Protein AF-A0AA40AFF7-F1 (afdb_monomer_lite)

Secondary structure (DSSP, 8-state):
-EEE--HHHHHHHHHHHHHHTTSEEEEEEETTTTEEEEEE--HHHHHHHHHHHHHHHHHHHHTT-GGGEEE-TT-EE-STT-EEE-SEEEEESSPGGG--S-SEEE----GGGHHHHHHHHHHHHHHTTT---EEEEEE--SSSS-PEEEE--

Structure (mmCIF, N/CA/C/O backbone):
data_AF-A0AA40AFF7-F1
#
_entry.id   AF-A0AA40AFF7-F1
#
loop_
_atom_site.group_PDB
_atom_site.id
_atom_site.type_symbol
_atom_site.label_atom_id
_atom_site.label_alt_id
_atom_site.label_comp_id
_atom_site.label_asym_id
_atom_site.label_entity_id
_atom_site.label_seq_id
_atom_site.pdbx_PDB_ins_code
_atom_site.Cartn_x
_atom_site.Cartn_y
_atom_site.Cartn_z
_atom_site.occupancy
_atom_site.B_iso_or_equiv
_atom_site.auth_seq_id
_atom_site.auth_comp_id
_atom_site.auth_asym_id
_atom_site.auth_atom_id
_atom_site.pdbx_PDB_model_num
ATOM 1 N N . ILE A 1 1 ? 12.797 1.962 -8.851 1.00 55.94 1 ILE A N 1
ATOM 2 C CA . ILE A 1 1 ? 13.369 2.117 -10.219 1.00 55.94 1 ILE A CA 1
ATOM 3 C C . ILE A 1 1 ? 12.204 2.339 -11.176 1.00 55.94 1 ILE A C 1
ATOM 5 O O . ILE A 1 1 ? 11.217 1.633 -10.999 1.00 55.94 1 ILE A O 1
ATOM 9 N N . TYR A 1 2 ? 12.287 3.303 -12.104 1.00 51.19 2 TYR A N 1
ATOM 10 C CA . TYR A 1 2 ? 11.298 3.467 -13.181 1.00 51.19 2 TYR A CA 1
ATOM 11 C C . TYR A 1 2 ? 11.795 2.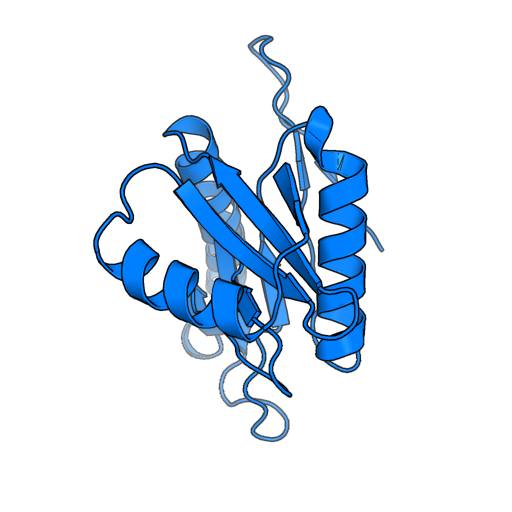745 -14.418 1.00 51.19 2 TYR A C 1
ATOM 13 O O . TYR A 1 2 ? 12.916 2.979 -14.865 1.00 51.19 2 TYR A O 1
ATOM 21 N N . ILE A 1 3 ? 10.958 1.872 -14.951 1.00 66.25 3 ILE A N 1
ATOM 22 C CA . ILE A 1 3 ? 11.226 1.162 -16.194 1.00 66.25 3 ILE A CA 1
ATOM 23 C C . ILE A 1 3 ? 10.061 1.485 -17.114 1.00 66.25 3 ILE A C 1
ATOM 25 O O . ILE A 1 3 ? 8.911 1.368 -16.690 1.00 66.25 3 ILE A O 1
ATOM 29 N N . TYR A 1 4 ? 10.344 1.915 -18.341 1.00 72.88 4 TYR A N 1
ATOM 30 C CA . TYR A 1 4 ? 9.303 2.027 -19.353 1.00 72.88 4 TYR A CA 1
ATOM 31 C C . TYR A 1 4 ? 8.906 0.616 -19.786 1.00 72.88 4 TYR A C 1
ATOM 33 O O . TYR A 1 4 ? 9.757 -0.164 -20.212 1.00 72.88 4 TYR A O 1
ATOM 41 N N . VAL A 1 5 ? 7.635 0.268 -19.619 1.00 74.44 5 VAL A N 1
ATOM 42 C CA . VAL A 1 5 ? 7.112 -1.082 -19.826 1.00 74.44 5 VAL A CA 1
ATOM 43 C C . VAL A 1 5 ? 5.764 -0.981 -20.538 1.00 74.44 5 VAL A C 1
ATOM 45 O O . VAL A 1 5 ? 4.826 -0.342 -20.048 1.00 74.44 5 VAL A O 1
ATOM 48 N N . SER A 1 6 ? 5.655 -1.613 -21.710 1.00 82.69 6 SER A N 1
ATOM 49 C CA . SER A 1 6 ? 4.385 -1.704 -22.437 1.00 82.69 6 SER A CA 1
ATOM 50 C C . SER A 1 6 ? 3.348 -2.507 -21.630 1.00 82.69 6 SER A C 1
ATOM 52 O O . SER A 1 6 ? 3.735 -3.324 -20.795 1.00 82.69 6 SER A O 1
ATOM 54 N N . PRO A 1 7 ? 2.034 -2.338 -21.861 1.00 81.75 7 PRO A N 1
ATOM 55 C CA . PRO A 1 7 ? 1.028 -3.136 -21.157 1.00 81.75 7 PRO A CA 1
ATOM 56 C C . PRO A 1 7 ? 1.205 -4.646 -21.365 1.00 81.75 7 PRO A C 1
ATOM 58 O O . PRO A 1 7 ? 1.003 -5.425 -20.435 1.00 81.75 7 PRO A O 1
ATOM 61 N N . GLN A 1 8 ? 1.623 -5.069 -22.565 1.00 82.38 8 GLN A N 1
ATOM 62 C CA . GLN A 1 8 ? 1.903 -6.478 -22.849 1.00 82.38 8 GLN A CA 1
ATOM 63 C C . GLN A 1 8 ? 3.115 -6.991 -22.060 1.00 82.38 8 GLN A C 1
ATOM 65 O O . GLN A 1 8 ? 3.028 -8.044 -21.428 1.00 82.38 8 GLN A O 1
ATOM 70 N N . ASP A 1 9 ? 4.218 -6.236 -22.049 1.00 80.19 9 ASP A N 1
ATOM 71 C CA . ASP A 1 9 ? 5.423 -6.607 -21.297 1.00 80.19 9 ASP A CA 1
ATOM 72 C C . ASP A 1 9 ? 5.163 -6.614 -19.795 1.00 80.19 9 ASP A C 1
ATOM 74 O O . ASP A 1 9 ? 5.646 -7.493 -19.087 1.00 80.19 9 ASP A O 1
ATOM 78 N N . PHE A 1 10 ? 4.362 -5.665 -19.311 1.00 80.56 10 PHE A N 1
ATOM 79 C CA . PHE A 1 10 ? 3.975 -5.599 -17.915 1.00 80.56 10 PHE A CA 1
ATOM 80 C C . PHE A 1 10 ? 3.187 -6.843 -17.508 1.00 80.56 10 PHE A C 1
ATOM 82 O O . PHE A 1 10 ? 3.528 -7.457 -16.505 1.00 80.56 10 PHE A O 1
ATOM 89 N N . ASN A 1 11 ? 2.197 -7.265 -18.299 1.00 82.06 11 ASN A N 1
ATOM 90 C CA . ASN A 1 11 ? 1.431 -8.478 -18.005 1.00 82.06 11 ASN A CA 1
ATOM 91 C C . ASN A 1 11 ? 2.324 -9.725 -17.948 1.00 82.06 11 ASN A C 1
ATOM 93 O O . ASN A 1 11 ? 2.151 -10.558 -17.060 1.00 82.06 11 ASN A O 1
ATOM 97 N N . ARG A 1 12 ? 3.304 -9.833 -18.856 1.00 81.00 12 ARG A N 1
ATOM 98 C CA . ARG A 1 12 ? 4.278 -10.932 -18.850 1.00 81.00 12 ARG A CA 1
ATOM 99 C C . ARG A 1 12 ? 5.156 -10.895 -17.599 1.00 81.00 12 ARG A C 1
ATOM 101 O O . ARG A 1 12 ? 5.279 -11.901 -16.906 1.00 81.00 12 ARG A O 1
ATOM 108 N N . LEU A 1 13 ? 5.719 -9.730 -17.280 1.00 76.12 13 LEU A N 1
ATOM 109 C CA . LEU A 1 13 ? 6.543 -9.541 -16.089 1.00 76.12 13 LEU A CA 1
ATOM 110 C C . LEU A 1 13 ? 5.748 -9.813 -14.809 1.00 76.12 13 LEU A C 1
ATOM 112 O O . LEU A 1 13 ? 6.274 -10.443 -13.901 1.00 76.12 13 LEU A O 1
ATOM 116 N N . ASP A 1 14 ? 4.503 -9.345 -14.710 1.00 75.94 14 ASP A N 1
ATOM 117 C CA . ASP A 1 14 ? 3.642 -9.517 -13.534 1.00 75.94 14 ASP A CA 1
ATOM 118 C C . ASP A 1 14 ? 3.363 -11.009 -13.287 1.00 75.94 14 ASP A C 1
ATOM 120 O O . ASP A 1 14 ? 3.555 -11.475 -12.164 1.00 75.94 14 ASP A O 1
ATOM 124 N N . GLN A 1 15 ? 3.060 -11.778 -14.343 1.00 76.94 15 GLN A N 1
ATOM 125 C CA . GLN A 1 15 ? 2.921 -13.241 -14.282 1.00 76.94 15 GLN A CA 1
ATOM 126 C C . GLN A 1 15 ? 4.219 -13.940 -13.847 1.00 76.94 15 GLN A C 1
ATOM 128 O O . GLN A 1 15 ? 4.194 -14.812 -12.981 1.00 76.94 15 GLN A O 1
ATOM 133 N N . GLU A 1 16 ? 5.365 -13.543 -14.408 1.00 71.81 16 GLU A N 1
ATOM 134 C CA . GLU A 1 16 ? 6.676 -14.090 -14.035 1.00 71.81 16 GLU A CA 1
ATOM 135 C C . GLU A 1 16 ? 7.055 -13.718 -12.588 1.00 71.81 16 GLU A C 1
ATOM 137 O O . GLU A 1 16 ? 7.610 -14.531 -11.851 1.00 71.81 16 GLU A O 1
ATOM 142 N N . SER A 1 17 ? 6.721 -12.509 -12.132 1.00 65.81 17 SER A N 1
ATOM 143 C CA . SER A 1 17 ? 7.074 -12.003 -10.801 1.00 65.81 17 SER A CA 1
ATOM 144 C C . SER A 1 17 ? 6.400 -12.771 -9.667 1.00 65.81 17 SER A C 1
ATOM 146 O O . SER A 1 17 ? 7.007 -12.937 -8.604 1.00 65.81 17 SER A O 1
ATOM 148 N N . GLU A 1 18 ? 5.194 -13.307 -9.898 1.00 62.03 18 GLU A N 1
ATOM 149 C CA . GLU A 1 18 ? 4.501 -14.160 -8.930 1.00 62.03 18 GLU A CA 1
ATOM 150 C C . GLU A 1 18 ? 5.335 -15.389 -8.547 1.00 62.03 18 GLU A C 1
ATOM 152 O O . GLU A 1 18 ? 5.254 -15.853 -7.406 1.00 62.03 18 GLU A O 1
ATOM 157 N N . LEU A 1 19 ? 6.190 -15.852 -9.466 1.00 56.28 19 LEU A N 1
ATOM 158 C CA . LEU A 1 19 ? 7.059 -17.017 -9.315 1.00 56.28 19 LEU A CA 1
ATOM 159 C C . LEU A 1 19 ? 8.381 -16.695 -8.586 1.00 56.28 19 LEU A C 1
ATOM 161 O O . LEU A 1 19 ? 8.980 -17.591 -7.991 1.00 56.28 19 LEU A O 1
ATOM 165 N N . TYR A 1 20 ? 8.830 -15.429 -8.567 1.00 54.34 20 TYR A N 1
ATOM 166 C CA . TYR A 1 20 ? 10.175 -15.025 -8.100 1.00 54.34 20 TYR A CA 1
ATOM 167 C C . TYR A 1 20 ? 10.196 -14.005 -6.936 1.00 54.34 20 TYR A C 1
ATOM 169 O O . TYR A 1 20 ? 11.247 -13.427 -6.648 1.00 54.34 20 TYR A O 1
ATOM 177 N N . ARG A 1 21 ? 9.072 -13.822 -6.221 1.00 58.47 21 ARG A N 1
ATOM 178 C CA . ARG A 1 21 ? 8.744 -12.802 -5.180 1.00 58.47 21 ARG A CA 1
ATOM 179 C C . ARG A 1 21 ? 9.756 -12.455 -4.058 1.00 58.47 21 ARG A C 1
ATOM 181 O O . ARG A 1 21 ? 9.423 -11.675 -3.172 1.00 58.47 21 ARG A O 1
ATOM 188 N N . ARG A 1 22 ? 10.978 -12.989 -4.006 1.00 59.75 22 ARG A N 1
ATOM 189 C CA . ARG A 1 22 ? 11.803 -12.943 -2.779 1.00 59.75 22 ARG A CA 1
ATOM 190 C C . ARG A 1 22 ? 12.586 -11.650 -2.530 1.00 59.75 22 ARG A C 1
ATOM 192 O O . ARG A 1 22 ? 12.996 -11.440 -1.394 1.00 59.75 22 ARG A O 1
ATOM 199 N N . ARG A 1 23 ? 12.837 -10.805 -3.538 1.00 61.44 23 ARG A N 1
ATOM 200 C CA . ARG A 1 23 ? 13.649 -9.574 -3.354 1.00 61.44 23 ARG A CA 1
ATOM 201 C C . ARG A 1 23 ? 13.183 -8.346 -4.128 1.00 61.44 23 ARG A C 1
ATOM 203 O O . ARG A 1 23 ? 13.567 -7.238 -3.771 1.00 61.44 23 ARG A O 1
ATOM 210 N N . ILE A 1 24 ? 12.383 -8.533 -5.171 1.00 62.75 24 ILE A N 1
ATOM 211 C CA . ILE A 1 24 ? 11.943 -7.472 -6.074 1.00 62.75 24 ILE A CA 1
ATOM 212 C C . ILE A 1 24 ? 10.415 -7.516 -6.112 1.00 62.75 24 ILE A C 1
ATOM 214 O O . ILE A 1 24 ? 9.852 -8.557 -6.446 1.00 62.75 24 ILE A O 1
ATOM 218 N N . ARG A 1 25 ? 9.751 -6.410 -5.757 1.00 71.94 25 ARG A N 1
ATOM 219 C CA . ARG A 1 25 ? 8.294 -6.257 -5.890 1.00 71.94 25 ARG A CA 1
ATOM 220 C C . ARG A 1 25 ? 7.945 -5.155 -6.875 1.00 71.94 25 ARG A C 1
ATOM 222 O O . ARG A 1 25 ? 8.536 -4.073 -6.872 1.00 71.94 25 ARG A O 1
ATOM 229 N N . PHE A 1 26 ? 6.938 -5.435 -7.689 1.00 72.62 26 PHE A N 1
ATOM 230 C CA . PHE A 1 26 ? 6.269 -4.446 -8.519 1.00 72.62 26 PHE A CA 1
ATOM 231 C C . PHE A 1 26 ? 5.222 -3.747 -7.666 1.00 72.62 26 PHE A C 1
ATOM 233 O O . PHE A 1 26 ? 4.310 -4.388 -7.152 1.00 72.62 26 PHE A O 1
ATOM 240 N N . ARG A 1 27 ? 5.374 -2.439 -7.472 1.00 72.94 27 ARG A N 1
ATOM 241 C CA . ARG A 1 27 ? 4.482 -1.658 -6.605 1.00 72.94 27 ARG A CA 1
ATOM 242 C C . ARG A 1 27 ? 3.398 -0.973 -7.393 1.00 72.94 27 ARG A C 1
ATOM 244 O O . ARG A 1 27 ? 2.220 -1.099 -7.069 1.00 72.94 27 ARG A O 1
ATOM 251 N N . ARG A 1 28 ? 3.797 -0.321 -8.481 1.00 76.81 28 ARG A N 1
ATOM 252 C CA . ARG A 1 28 ? 2.876 0.449 -9.302 1.00 76.81 28 ARG A CA 1
ATOM 253 C C . ARG A 1 28 ? 3.154 0.263 -10.774 1.00 76.81 28 ARG A C 1
ATOM 255 O O . ARG A 1 28 ? 4.298 0.377 -11.201 1.00 76.81 28 ARG A O 1
ATOM 262 N N . TYR A 1 29 ? 2.096 0.041 -11.536 1.00 75.81 29 TYR A N 1
ATOM 263 C CA . TYR A 1 29 ? 2.120 0.155 -12.984 1.00 75.81 29 TYR A CA 1
ATOM 264 C C . TYR A 1 29 ? 1.117 1.213 -13.422 1.00 75.81 29 TYR A C 1
ATOM 266 O O . TYR A 1 29 ? -0.056 1.148 -13.047 1.00 75.81 29 TYR A O 1
ATOM 274 N N . ASN A 1 30 ? 1.591 2.175 -14.211 1.00 76.19 30 ASN A N 1
ATOM 275 C CA . ASN A 1 30 ? 0.749 3.162 -14.870 1.00 76.19 30 ASN A CA 1
ATOM 276 C C . ASN A 1 30 ? 0.640 2.793 -16.352 1.00 76.19 30 ASN A C 1
ATOM 278 O O . ASN A 1 30 ? 1.621 2.900 -17.088 1.00 76.19 30 ASN A O 1
ATOM 282 N N . ALA A 1 31 ? -0.548 2.376 -16.791 1.00 76.50 31 ALA A N 1
ATOM 283 C CA . ALA A 1 31 ? -0.761 1.922 -18.164 1.00 76.50 31 ALA A CA 1
ATOM 284 C C . ALA A 1 31 ? -0.696 3.063 -19.192 1.00 76.50 31 ALA A C 1
ATOM 286 O O . ALA A 1 31 ? -0.247 2.860 -20.321 1.00 76.50 31 ALA A O 1
ATOM 287 N N . LYS A 1 32 ? -1.120 4.271 -18.799 1.00 74.38 32 LYS A N 1
ATOM 288 C CA . LYS A 1 32 ? -1.136 5.458 -19.663 1.00 74.38 32 LYS A CA 1
ATOM 289 C C . LYS A 1 32 ? 0.280 5.959 -19.940 1.00 74.38 32 LYS A C 1
ATOM 291 O O . LYS A 1 32 ? 0.662 6.136 -21.091 1.00 74.38 32 LYS A O 1
ATOM 296 N N . GLU A 1 33 ? 1.052 6.138 -18.876 1.00 70.06 33 GLU A N 1
ATOM 297 C CA . GLU A 1 33 ? 2.426 6.651 -18.929 1.00 70.06 33 GLU A CA 1
ATOM 298 C C . GLU A 1 33 ? 3.459 5.532 -19.164 1.00 70.06 33 GLU A C 1
ATOM 300 O O . GLU A 1 33 ? 4.644 5.797 -19.356 1.00 70.06 33 GLU A O 1
ATOM 305 N N . ARG A 1 34 ? 3.001 4.269 -19.176 1.00 77.12 34 ARG A N 1
ATOM 306 C CA . ARG A 1 34 ? 3.767 3.051 -19.482 1.00 77.12 34 ARG A CA 1
ATOM 307 C C . ARG A 1 34 ? 5.035 2.914 -18.653 1.00 77.12 34 ARG A C 1
ATOM 309 O O . ARG A 1 34 ? 6.085 2.550 -19.174 1.00 77.12 34 ARG A O 1
ATOM 316 N N . PHE A 1 35 ? 4.947 3.175 -17.356 1.00 69.75 35 PHE A N 1
ATOM 317 C CA . PHE A 1 35 ? 6.063 2.940 -16.450 1.00 69.75 35 PHE A CA 1
ATOM 318 C C . PHE A 1 35 ? 5.686 2.020 -15.296 1.00 69.75 35 PHE A C 1
ATOM 320 O O . PHE A 1 35 ? 4.553 2.006 -14.807 1.00 69.75 35 PHE A O 1
ATOM 327 N N . LEU A 1 36 ? 6.687 1.268 -14.851 1.00 63.16 36 LEU A N 1
ATOM 328 C CA . LEU A 1 36 ? 6.635 0.348 -13.728 1.00 63.16 36 LEU A CA 1
ATOM 329 C C . LEU A 1 36 ? 7.557 0.846 -12.616 1.00 63.16 36 LEU A C 1
ATOM 331 O O . LEU A 1 36 ? 8.736 1.119 -12.855 1.0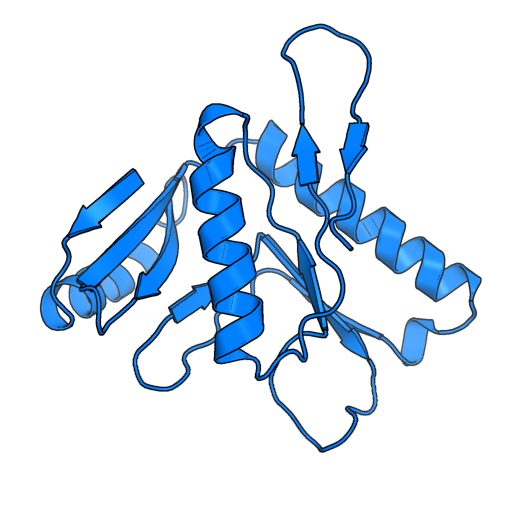0 63.16 36 LEU A O 1
ATOM 335 N N . ILE A 1 37 ? 7.027 0.909 -11.398 1.00 67.19 37 ILE A N 1
ATOM 336 C CA . ILE A 1 37 ? 7.799 1.146 -10.184 1.00 67.19 37 ILE A CA 1
ATOM 337 C C . ILE A 1 37 ? 8.123 -0.183 -9.531 1.00 67.19 37 ILE A C 1
ATOM 339 O O . ILE A 1 37 ? 7.249 -0.940 -9.100 1.00 67.19 37 ILE A O 1
ATOM 343 N N . VAL A 1 38 ? 9.425 -0.414 -9.431 1.00 60.84 38 VAL A N 1
ATOM 344 C CA . VAL A 1 38 ? 10.015 -1.588 -8.803 1.00 60.84 38 VAL A CA 1
ATOM 345 C C . VAL A 1 38 ? 10.722 -1.184 -7.512 1.00 60.84 38 VAL A C 1
ATOM 347 O O . VAL A 1 38 ? 11.533 -0.246 -7.525 1.00 60.84 38 VAL A O 1
ATOM 350 N N . VAL A 1 39 ? 10.443 -1.915 -6.431 1.00 66.56 39 VAL A N 1
ATOM 351 C CA . VAL A 1 39 ? 11.071 -1.757 -5.111 1.00 66.56 39 VAL A CA 1
ATOM 352 C C . VAL A 1 39 ? 11.854 -3.018 -4.753 1.00 66.56 39 VAL A C 1
ATOM 354 O O . VAL A 1 39 ? 11.401 -4.140 -4.987 1.00 66.56 39 VAL A O 1
ATOM 357 N N . ILE A 1 40 ? 13.050 -2.815 -4.198 1.00 62.31 40 ILE A N 1
ATOM 358 C CA . ILE A 1 40 ? 13.887 -3.880 -3.646 1.00 62.31 40 ILE A CA 1
ATOM 359 C C . ILE A 1 40 ? 13.634 -3.928 -2.146 1.00 62.31 40 ILE A C 1
ATOM 361 O O . ILE A 1 40 ? 13.771 -2.919 -1.459 1.00 62.31 40 ILE A O 1
ATOM 365 N N . LEU A 1 41 ? 13.264 -5.103 -1.654 1.00 66.00 41 LEU A N 1
ATOM 366 C CA . LEU A 1 41 ? 12.845 -5.286 -0.271 1.00 66.00 41 LEU A CA 1
ATOM 367 C C . LEU A 1 41 ? 13.998 -5.818 0.572 1.00 66.00 41 LEU A C 1
ATOM 369 O O . LEU A 1 41 ? 14.722 -6.731 0.168 1.00 66.00 41 LEU A O 1
ATOM 373 N N . GLY A 1 42 ? 14.144 -5.257 1.768 1.00 69.06 42 GLY A N 1
ATOM 374 C CA . GLY A 1 42 ? 15.086 -5.715 2.781 1.00 69.06 42 GLY A CA 1
ATOM 375 C C . GLY A 1 42 ? 14.433 -5.737 4.158 1.00 69.06 42 GLY A C 1
ATOM 376 O O . GLY A 1 42 ? 13.468 -5.020 4.408 1.00 69.06 42 GLY A O 1
ATOM 377 N N . THR A 1 43 ? 14.988 -6.523 5.082 1.00 74.56 43 THR A N 1
ATOM 378 C CA . THR A 1 43 ? 14.473 -6.660 6.457 1.00 74.56 43 THR A CA 1
ATOM 379 C C . THR A 1 43 ? 14.188 -5.326 7.166 1.00 74.56 43 THR A C 1
ATOM 381 O O . THR A 1 43 ? 13.179 -5.247 7.867 1.00 74.56 43 THR A O 1
ATOM 384 N N . PRO A 1 44 ? 15.019 -4.269 7.031 1.00 71.06 44 PRO A N 1
ATOM 385 C CA . PRO A 1 44 ? 14.721 -2.979 7.653 1.00 71.06 44 PRO A CA 1
ATOM 386 C C . PRO A 1 44 ? 13.464 -2.307 7.096 1.00 71.06 44 PRO A C 1
ATOM 388 O O . PRO A 1 44 ? 12.718 -1.717 7.868 1.00 71.06 44 PRO A O 1
ATOM 391 N N . HIS A 1 45 ? 13.232 -2.413 5.787 1.00 75.19 45 HIS A N 1
ATOM 392 C CA . HIS A 1 45 ? 12.068 -1.841 5.111 1.00 75.19 45 HIS A CA 1
ATOM 393 C C . HIS A 1 45 ? 10.785 -2.561 5.541 1.00 75.19 45 HIS A C 1
ATOM 395 O O . HIS A 1 45 ? 9.863 -1.909 6.025 1.00 75.19 45 HIS A O 1
ATOM 401 N N . GLU A 1 46 ? 10.791 -3.898 5.523 1.00 80.38 46 GLU A N 1
ATOM 402 C CA . GLU A 1 46 ? 9.637 -4.704 5.945 1.00 80.38 46 GLU A CA 1
ATOM 403 C C . GLU A 1 46 ? 9.270 -4.445 7.419 1.00 80.38 46 GLU A C 1
ATOM 405 O O . GLU A 1 46 ? 8.111 -4.232 7.769 1.00 80.38 46 GLU A O 1
ATOM 410 N N . ARG A 1 47 ? 10.267 -4.372 8.315 1.00 79.31 47 ARG A N 1
ATOM 411 C CA . ARG A 1 47 ? 10.014 -4.037 9.729 1.00 79.31 47 ARG A CA 1
ATOM 412 C C . ARG A 1 47 ? 9.409 -2.648 9.900 1.00 79.31 47 ARG A C 1
ATOM 414 O O . ARG A 1 47 ? 8.576 -2.471 10.783 1.00 79.31 47 ARG A O 1
ATOM 421 N N . LEU A 1 48 ? 9.845 -1.681 9.097 1.00 78.00 48 LEU A N 1
ATOM 422 C CA . LEU A 1 48 ? 9.452 -0.286 9.243 1.00 78.00 48 LEU A CA 1
ATOM 423 C C . LEU A 1 48 ? 7.952 -0.100 9.010 1.00 78.00 48 LEU A C 1
ATOM 425 O O . LEU A 1 48 ? 7.255 0.419 9.883 1.00 78.00 48 LEU A O 1
ATOM 429 N N . HIS A 1 49 ? 7.446 -0.555 7.863 1.00 81.44 49 HIS A N 1
ATOM 430 C CA . HIS A 1 49 ? 6.029 -0.384 7.551 1.00 81.44 49 HIS A CA 1
ATOM 431 C C . HIS A 1 49 ? 5.138 -1.243 8.460 1.00 81.44 49 HIS A C 1
ATOM 433 O O . HIS A 1 49 ? 4.070 -0.785 8.864 1.00 81.44 49 HIS A O 1
ATOM 439 N N . VAL A 1 50 ? 5.588 -2.444 8.853 1.00 87.25 50 VAL A N 1
ATOM 440 C CA . VAL A 1 50 ? 4.841 -3.312 9.778 1.00 87.25 50 VAL A CA 1
ATOM 441 C C . VAL A 1 50 ? 4.706 -2.669 11.156 1.00 87.25 50 VAL A C 1
ATOM 443 O O . VAL A 1 50 ? 3.609 -2.644 11.708 1.00 87.25 50 VAL A O 1
ATOM 446 N N . GLN A 1 51 ? 5.789 -2.127 11.720 1.00 83.25 51 GLN A N 1
ATOM 447 C CA . GLN A 1 51 ? 5.748 -1.485 13.039 1.00 83.25 51 GLN A CA 1
ATOM 448 C C . GLN A 1 51 ? 4.809 -0.280 13.058 1.00 83.25 51 GLN A C 1
ATOM 450 O O . GLN A 1 51 ? 4.044 -0.109 14.007 1.00 83.25 51 GLN A O 1
ATOM 455 N N . LEU A 1 52 ? 4.843 0.528 12.001 1.00 79.94 52 LEU A N 1
ATOM 456 C CA . LEU A 1 52 ? 3.962 1.678 11.869 1.00 79.94 52 LEU A CA 1
ATOM 457 C C . LEU A 1 52 ? 2.498 1.256 11.734 1.00 79.94 52 LEU A C 1
ATOM 459 O O . LEU A 1 52 ? 1.632 1.815 12.404 1.00 79.94 52 LEU A O 1
ATOM 463 N N . TYR A 1 53 ? 2.228 0.243 10.910 1.00 86.94 53 TYR A N 1
ATOM 464 C CA . TYR A 1 53 ? 0.885 -0.297 10.757 1.00 86.94 53 TYR A CA 1
ATOM 465 C C . TYR A 1 53 ? 0.332 -0.815 12.087 1.00 86.94 53 TYR A C 1
ATOM 467 O O . TYR A 1 53 ? -0.798 -0.502 12.447 1.00 86.94 53 TYR A O 1
ATOM 475 N N . GLN A 1 54 ? 1.151 -1.539 12.853 1.00 90.75 54 GLN A N 1
ATOM 476 C CA . GLN A 1 54 ? 0.771 -2.036 14.174 1.00 90.75 54 GLN A CA 1
ATOM 477 C C . GLN A 1 54 ? 0.483 -0.916 15.174 1.00 90.75 54 GLN A C 1
ATOM 479 O O . GLN A 1 54 ? -0.402 -1.072 16.008 1.00 90.75 54 GLN A O 1
ATOM 484 N N . GLU A 1 55 ? 1.226 0.193 15.144 1.00 88.12 55 GLU A N 1
ATOM 485 C CA . GLU A 1 55 ? 0.914 1.329 16.019 1.00 88.12 55 GLU A CA 1
ATOM 486 C C . GLU A 1 55 ? -0.405 1.990 15.616 1.00 88.12 55 GLU A C 1
ATOM 488 O O . GLU A 1 55 ? -1.207 2.326 16.484 1.00 88.12 55 GLU A O 1
ATOM 493 N N . TYR A 1 56 ? -0.675 2.107 14.314 1.00 85.88 56 TYR A N 1
ATOM 494 C CA . TYR A 1 56 ? -1.952 2.624 13.832 1.00 85.88 56 TYR A CA 1
ATOM 495 C C . TYR A 1 56 ? -3.127 1.745 14.284 1.00 85.88 56 TYR A C 1
ATOM 497 O O . TYR A 1 56 ? -4.104 2.255 14.830 1.00 85.88 56 TYR A O 1
ATOM 505 N N . THR A 1 57 ? -3.026 0.421 14.129 1.00 91.44 57 THR A N 1
ATOM 506 C CA . THR A 1 57 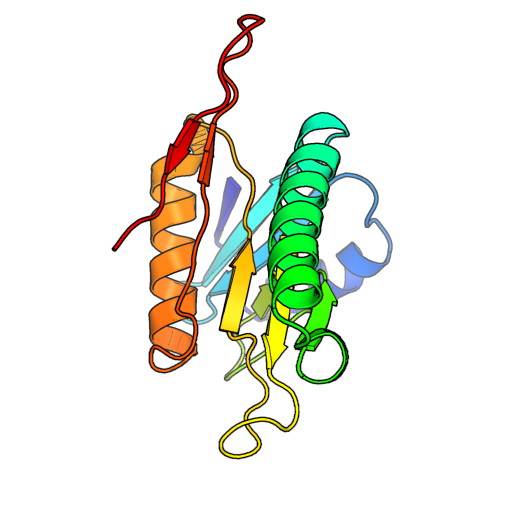? -4.088 -0.492 14.579 1.00 91.44 57 THR A CA 1
ATOM 507 C C . THR A 1 57 ? -4.226 -0.501 16.098 1.00 91.44 57 THR A C 1
ATOM 509 O O . THR A 1 57 ? -5.343 -0.470 16.591 1.00 91.44 57 THR A O 1
ATOM 512 N N . ARG A 1 58 ? -3.127 -0.406 16.861 1.00 89.81 58 ARG A N 1
ATOM 513 C CA . ARG A 1 58 ? -3.201 -0.252 18.327 1.00 89.81 58 ARG A CA 1
ATOM 514 C C . ARG A 1 58 ? -3.982 0.989 18.749 1.00 89.81 58 ARG A C 1
ATOM 516 O O . ARG A 1 58 ? -4.622 0.972 19.796 1.00 89.81 58 ARG A O 1
ATOM 523 N N . GLN A 1 59 ? -3.906 2.082 17.992 1.00 89.38 59 GLN A N 1
ATOM 524 C CA . GLN A 1 59 ? -4.706 3.272 18.286 1.00 89.38 59 GLN A CA 1
ATOM 525 C C . GLN A 1 59 ? -6.190 3.037 18.012 1.00 89.38 59 GLN A C 1
ATOM 527 O O . GLN A 1 59 ? -7.009 3.437 18.831 1.00 89.38 59 GLN A O 1
ATOM 532 N N . ILE A 1 60 ? -6.527 2.339 16.926 1.00 88.56 60 ILE A N 1
ATOM 533 C CA . ILE A 1 60 ? -7.904 1.911 16.6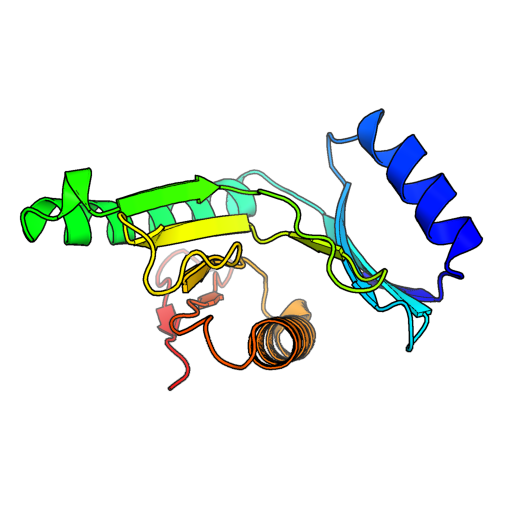42 1.00 88.56 60 ILE A CA 1
ATOM 534 C C . ILE A 1 60 ? -8.442 1.039 17.783 1.00 88.56 60 ILE A C 1
ATOM 536 O O . ILE A 1 60 ? -9.533 1.304 18.283 1.00 88.56 60 ILE A O 1
ATOM 540 N N . ASP A 1 61 ? -7.657 0.066 18.245 1.00 91.31 61 ASP A N 1
ATOM 541 C CA . ASP A 1 61 ? -8.043 -0.820 19.349 1.00 91.31 61 ASP A CA 1
ATOM 542 C C . ASP A 1 61 ? -8.259 -0.022 20.648 1.00 91.31 61 ASP A C 1
ATOM 544 O O . ASP A 1 61 ? -9.240 -0.208 21.362 1.00 91.31 61 ASP A O 1
ATOM 548 N N . ARG A 1 62 ? -7.386 0.952 20.948 1.00 92.94 62 ARG A N 1
ATOM 549 C CA . ARG A 1 62 ? -7.555 1.855 22.107 1.00 92.94 62 ARG A CA 1
ATOM 550 C C . ARG A 1 62 ? -8.810 2.726 22.016 1.00 92.94 62 ARG A C 1
ATOM 552 O O . ARG A 1 62 ? -9.262 3.227 23.042 1.00 92.94 62 ARG A O 1
ATOM 559 N N . MET A 1 63 ? -9.348 2.928 20.815 1.00 91.62 63 MET A N 1
ATOM 560 C CA . MET A 1 63 ? -10.609 3.635 20.589 1.00 91.62 63 MET A CA 1
ATOM 561 C C . MET A 1 63 ? -11.836 2.712 20.673 1.00 91.62 63 MET A C 1
ATOM 563 O O . MET A 1 63 ? -12.951 3.215 20.553 1.00 91.62 63 MET A O 1
ATOM 567 N N . GLY A 1 64 ? -11.662 1.399 20.876 1.00 93.94 64 GLY A N 1
ATOM 568 C CA . GLY A 1 64 ? -12.759 0.424 20.868 1.00 93.94 64 GLY A CA 1
ATOM 569 C C . GLY A 1 64 ? -13.352 0.201 19.472 1.00 93.94 64 GLY A C 1
ATOM 570 O O . GLY A 1 64 ? -14.556 -0.013 19.333 1.00 93.94 64 GLY A O 1
ATOM 571 N N . LEU A 1 65 ? -12.538 0.377 18.425 1.00 92.44 65 LEU A N 1
ATOM 572 C CA . LEU A 1 65 ? -12.947 0.302 17.019 1.00 92.44 65 LEU A CA 1
ATOM 573 C C . LEU A 1 65 ? -12.340 -0.905 16.286 1.00 92.44 65 LEU A C 1
ATOM 575 O O . LEU A 1 65 ? -12.337 -0.934 15.055 1.00 92.44 65 LEU A O 1
ATOM 579 N N . GLU A 1 66 ? -11.835 -1.896 17.017 1.00 90.94 66 GLU A N 1
ATOM 580 C CA . GLU A 1 66 ? -11.178 -3.091 16.483 1.00 90.94 66 GLU A CA 1
ATOM 581 C C . GLU A 1 66 ? -12.063 -3.847 15.477 1.00 90.94 66 GLU A C 1
ATOM 583 O O . GLU A 1 66 ? -11.629 -4.157 14.365 1.00 90.94 66 GLU A O 1
ATOM 588 N N . ASP A 1 67 ? -13.344 -4.039 15.801 1.00 91.25 67 ASP A N 1
ATOM 589 C CA . ASP A 1 67 ? -14.313 -4.714 14.929 1.00 91.25 67 ASP A CA 1
ATOM 590 C C . ASP A 1 67 ? -14.747 -3.840 13.740 1.00 91.25 67 ASP A C 1
ATOM 592 O O . ASP A 1 67 ? -15.240 -4.333 12.717 1.00 91.25 67 ASP A O 1
ATOM 596 N N . ALA A 1 68 ? -14.531 -2.528 13.851 1.00 90.50 68 ALA A N 1
ATOM 597 C CA . ALA A 1 68 ? -14.824 -1.543 12.822 1.00 90.50 68 ALA A CA 1
ATOM 598 C C . ALA A 1 68 ? -13.633 -1.296 11.880 1.00 90.50 68 ALA A C 1
ATOM 600 O O . ALA A 1 68 ? -13.714 -0.415 11.021 1.00 90.50 68 ALA A O 1
ATOM 601 N N . TRP A 1 69 ? -12.542 -2.064 11.982 1.00 91.56 69 TRP A N 1
ATOM 602 C CA . TRP A 1 69 ? -11.388 -1.963 11.090 1.00 91.56 69 TRP A CA 1
ATOM 603 C C . TRP A 1 69 ? -11.076 -3.278 10.373 1.00 91.56 69 TRP A C 1
ATOM 605 O O . TRP A 1 69 ? -11.198 -4.380 10.897 1.00 91.56 69 TRP A O 1
ATOM 615 N N . GLY A 1 70 ? -10.677 -3.166 9.111 1.00 90.69 70 GLY A N 1
ATOM 616 C CA . GLY A 1 70 ? -10.256 -4.272 8.270 1.00 90.69 70 GLY A CA 1
ATOM 617 C C . GLY A 1 70 ? -8.841 -4.059 7.766 1.00 90.69 70 GLY A C 1
ATOM 618 O O . GLY A 1 70 ? -8.588 -3.120 7.009 1.00 90.69 70 GLY A O 1
ATOM 619 N N . SER A 1 71 ? -7.947 -4.973 8.131 1.00 90.88 71 SER A N 1
ATOM 620 C CA . SER A 1 71 ? -6.585 -5.004 7.612 1.00 90.88 71 SER A CA 1
ATOM 621 C C . SER A 1 71 ? -6.534 -5.627 6.221 1.00 90.88 71 SER A C 1
ATOM 623 O O . SER A 1 71 ? -6.981 -6.757 6.032 1.00 90.88 71 SER A O 1
ATOM 625 N N . ASP A 1 72 ? -5.967 -4.898 5.259 1.00 88.81 72 ASP A N 1
ATOM 626 C CA . ASP A 1 72 ? -5.822 -5.331 3.864 1.00 88.81 72 ASP A CA 1
ATOM 627 C C . ASP A 1 72 ? -4.354 -5.652 3.506 1.00 88.81 72 ASP A C 1
ATOM 629 O O . ASP A 1 72 ? -4.083 -6.261 2.473 1.00 88.81 72 ASP A O 1
ATOM 633 N N . GLY A 1 73 ? -3.383 -5.290 4.355 1.00 87.94 73 GLY A N 1
ATOM 634 C CA . GLY A 1 73 ? -1.972 -5.661 4.176 1.00 87.94 73 GLY A CA 1
ATOM 635 C C . GLY A 1 73 ? -1.384 -5.159 2.851 1.00 87.94 73 GLY A C 1
ATOM 636 O O . GLY A 1 73 ? -1.610 -4.011 2.474 1.00 87.94 73 GLY A O 1
ATOM 637 N N . ALA A 1 74 ? -0.649 -6.016 2.141 1.00 86.44 74 ALA A N 1
ATOM 638 C CA . ALA A 1 74 ? -0.111 -5.734 0.806 1.00 86.44 74 ALA A CA 1
ATOM 639 C C . ALA A 1 74 ? -1.044 -6.244 -0.310 1.00 86.44 74 ALA A C 1
ATOM 641 O O . ALA A 1 74 ? -0.610 -6.909 -1.249 1.00 86.44 74 ALA A O 1
ATOM 642 N N . THR A 1 75 ? -2.352 -6.003 -0.177 1.00 87.25 75 THR A N 1
ATOM 643 C CA . THR A 1 75 ? -3.318 -6.334 -1.235 1.00 87.25 75 THR A CA 1
ATOM 644 C C . THR A 1 75 ? -2.967 -5.576 -2.520 1.00 87.25 75 THR A C 1
ATOM 646 O O . THR A 1 75 ? -2.509 -4.439 -2.481 1.00 87.25 75 THR A O 1
ATOM 649 N N . THR A 1 76 ? -3.173 -6.203 -3.678 1.00 85.94 76 THR A N 1
ATOM 650 C CA . THR A 1 76 ? -3.026 -5.548 -4.984 1.00 85.94 76 THR A CA 1
ATOM 651 C C . THR A 1 76 ? -4.389 -5.070 -5.491 1.00 85.94 76 THR A C 1
ATOM 653 O O . THR A 1 76 ? -5.345 -5.844 -5.534 1.00 85.94 76 THR A O 1
ATOM 656 N N . TRP A 1 77 ? -4.470 -3.825 -5.962 1.00 83.62 77 TRP A N 1
ATOM 657 C CA . TRP A 1 77 ? -5.644 -3.246 -6.621 1.00 83.62 77 TRP A CA 1
ATOM 658 C C . TRP A 1 77 ? -5.382 -3.008 -8.103 1.00 83.62 77 TRP A C 1
ATOM 660 O O . TRP A 1 77 ? -4.288 -2.593 -8.488 1.00 83.62 77 TRP A O 1
ATOM 670 N N . ARG A 1 78 ? -6.398 -3.266 -8.936 1.00 84.38 78 ARG A N 1
ATOM 671 C CA . ARG A 1 78 ? -6.291 -3.203 -10.402 1.00 84.38 78 ARG A CA 1
ATOM 672 C C . ARG A 1 78 ? -7.435 -2.421 -11.069 1.00 84.38 78 ARG A C 1
ATOM 674 O O . ARG A 1 78 ? -8.252 -3.027 -11.763 1.00 84.38 78 ARG A O 1
ATOM 681 N N . PRO A 1 79 ? -7.564 -1.103 -10.852 1.00 78.62 79 PRO A N 1
ATOM 682 C CA . PRO A 1 79 ? -8.565 -0.306 -11.562 1.00 78.62 79 PRO A CA 1
ATOM 683 C C . PRO A 1 79 ? -8.130 -0.036 -13.007 1.00 78.62 79 PRO A C 1
ATOM 685 O O . PRO A 1 79 ? -6.967 0.263 -13.254 1.00 78.62 79 PRO A O 1
ATOM 688 N N . GLY A 1 80 ? -9.048 -0.121 -13.971 1.00 73.81 80 GLY A N 1
ATOM 689 C CA . GLY A 1 80 ? -8.845 0.457 -15.310 1.00 73.81 80 GLY A CA 1
ATOM 690 C C . GLY A 1 80 ? -7.554 0.059 -16.051 1.00 73.81 80 GLY A C 1
ATOM 691 O O . GLY A 1 80 ? -7.060 0.844 -16.852 1.00 73.81 80 GLY A O 1
ATOM 692 N N . GLY A 1 81 ? -6.980 -1.120 -15.776 1.00 74.56 81 GLY A N 1
ATOM 693 C CA . GLY A 1 81 ? -5.702 -1.573 -16.353 1.00 74.56 81 GLY A CA 1
ATOM 694 C C . GLY A 1 81 ? -4.435 -1.098 -15.623 1.00 74.56 81 GLY A C 1
ATOM 695 O O . GLY A 1 81 ? -3.336 -1.516 -15.983 1.00 74.56 81 GLY A O 1
ATOM 696 N N . ASN A 1 82 ? -4.566 -0.276 -14.581 1.00 78.69 82 ASN A N 1
ATOM 697 C CA . ASN A 1 82 ? -3.484 0.077 -13.664 1.00 78.69 82 ASN A CA 1
ATOM 698 C C . ASN A 1 82 ? -3.285 -1.011 -12.598 1.00 78.69 82 ASN A C 1
ATOM 700 O O . ASN A 1 82 ? -4.140 -1.876 -12.393 1.00 78.69 82 ASN A O 1
ATOM 704 N N . ARG A 1 83 ? -2.160 -0.948 -11.879 1.00 83.88 83 ARG A N 1
ATOM 705 C CA . ARG A 1 83 ? -1.888 -1.794 -10.707 1.00 83.88 83 ARG A CA 1
ATOM 706 C C . ARG A 1 83 ? -1.283 -0.952 -9.592 1.00 83.88 83 ARG A C 1
ATOM 708 O O . ARG A 1 83 ? -0.302 -0.256 -9.842 1.00 83.88 83 ARG A O 1
ATOM 715 N N . GLY A 1 84 ? -1.814 -1.079 -8.379 1.00 81.12 84 GLY A N 1
ATOM 716 C CA . GLY A 1 84 ? -1.253 -0.487 -7.164 1.00 81.12 84 GLY A CA 1
ATOM 717 C C . GLY A 1 84 ? -1.201 -1.497 -6.021 1.00 81.12 84 GLY A C 1
ATOM 718 O O . GLY A 1 84 ? -2.123 -2.290 -5.850 1.00 81.12 84 GLY A O 1
ATOM 719 N N . GLU A 1 85 ? -0.125 -1.480 -5.245 1.00 85.12 85 GLU A N 1
ATOM 720 C CA . GLU A 1 85 ? 0.070 -2.293 -4.042 1.00 85.12 85 GLU A CA 1
ATOM 721 C C . GLU A 1 85 ? 0.840 -1.457 -3.019 1.00 85.12 85 GLU A C 1
ATOM 723 O O . GLU A 1 85 ? 1.945 -1.009 -3.320 1.00 85.12 85 GLU A O 1
ATOM 728 N N . GLY A 1 86 ? 0.254 -1.252 -1.837 1.00 79.69 86 GLY A N 1
ATOM 729 C CA . GLY A 1 86 ? 0.938 -0.609 -0.713 1.00 79.69 86 GLY A CA 1
ATOM 730 C C . GLY A 1 86 ? 1.707 -1.607 0.149 1.00 79.69 86 GLY A C 1
ATOM 731 O O . GLY A 1 86 ? 1.459 -2.811 0.083 1.00 79.69 86 GLY A O 1
ATOM 732 N N . ASP A 1 87 ? 2.622 -1.124 0.993 1.00 82.62 87 ASP A N 1
ATOM 733 C CA . ASP A 1 87 ? 3.315 -1.982 1.969 1.00 82.62 87 ASP A CA 1
ATOM 734 C C . ASP A 1 87 ? 2.367 -2.521 3.034 1.00 82.62 87 ASP A C 1
ATOM 736 O O . ASP A 1 87 ? 2.446 -3.672 3.471 1.00 82.62 87 ASP A O 1
ATOM 740 N N . SER A 1 88 ? 1.473 -1.660 3.506 1.00 87.44 88 SER A N 1
ATOM 741 C CA . SER A 1 88 ? 0.432 -2.020 4.456 1.00 87.44 88 SER A CA 1
ATOM 742 C C . SER A 1 88 ? -0.769 -1.121 4.254 1.00 87.44 88 SER A C 1
ATOM 744 O O . SER A 1 88 ? -0.639 0.053 3.918 1.00 87.44 88 SER A O 1
ATOM 746 N N . SER A 1 89 ? -1.956 -1.670 4.453 1.00 89.88 89 SER A N 1
ATOM 747 C CA . SER A 1 89 ? -3.190 -0.958 4.157 1.00 89.88 89 SER A CA 1
ATOM 748 C C . SER A 1 89 ? -4.343 -1.442 5.020 1.00 89.88 89 SER A C 1
ATOM 750 O O . SER A 1 89 ? -4.303 -2.524 5.619 1.00 89.88 89 SER A O 1
ATOM 752 N N . GLY A 1 90 ? -5.381 -0.623 5.111 1.00 89.81 90 GLY A N 1
ATOM 753 C CA . GLY A 1 90 ? -6.608 -0.996 5.795 1.00 89.81 90 GLY A CA 1
ATOM 754 C C . GLY A 1 90 ? -7.728 0.007 5.586 1.00 89.81 90 GLY A C 1
ATOM 755 O O . GLY A 1 90 ? -7.566 1.042 4.927 1.00 89.81 90 GLY A O 1
ATOM 756 N N . ARG A 1 91 ? -8.894 -0.331 6.129 1.00 88.00 91 ARG A N 1
ATOM 757 C CA . ARG A 1 91 ? -10.136 0.415 5.920 1.00 88.00 91 ARG A CA 1
ATOM 758 C C . ARG A 1 91 ? -11.176 0.153 7.008 1.00 88.00 91 ARG A C 1
ATOM 760 O O . ARG A 1 91 ? -11.173 -0.932 7.584 1.00 88.00 91 ARG A O 1
ATOM 767 N N . PRO A 1 92 ? -12.131 1.074 7.209 1.00 87.62 92 PRO A N 1
ATOM 768 C CA . PRO A 1 92 ? -13.268 0.845 8.092 1.00 87.62 92 PRO A CA 1
ATOM 769 C C . PRO A 1 92 ? -14.201 -0.293 7.641 1.00 87.62 92 PRO A C 1
ATOM 771 O O . PRO A 1 92 ? -14.326 -0.594 6.446 1.00 87.62 92 PRO A O 1
ATOM 774 N N . ARG A 1 93 ? -14.912 -0.875 8.610 1.00 84.62 93 ARG A N 1
ATOM 775 C CA . ARG A 1 93 ? -15.992 -1.858 8.471 1.00 84.62 93 ARG A CA 1
ATOM 776 C C . ARG A 1 93 ? -17.223 -1.402 9.285 1.00 84.62 93 ARG A C 1
ATOM 778 O O . ARG A 1 93 ? -17.045 -0.933 10.401 1.00 84.62 93 ARG A O 1
ATOM 785 N N . PRO A 1 94 ? -18.459 -1.562 8.770 1.00 79.12 94 PRO A N 1
ATOM 786 C CA . PRO A 1 94 ? -18.782 -1.830 7.371 1.00 79.12 94 PRO A CA 1
ATOM 787 C C . PRO A 1 94 ? -18.325 -0.667 6.481 1.00 79.12 94 PRO A C 1
ATOM 789 O O . PRO A 1 94 ? -18.113 0.454 6.937 1.00 79.12 94 PRO A O 1
ATOM 792 N N . ARG A 1 95 ? -18.131 -0.935 5.190 1.00 73.44 95 ARG A N 1
ATOM 793 C CA . ARG A 1 95 ? -17.576 0.080 4.290 1.00 73.44 95 ARG A CA 1
ATOM 794 C C . ARG A 1 95 ? -18.610 1.160 3.989 1.00 73.44 95 ARG A C 1
ATOM 796 O O . ARG A 1 95 ? -19.682 0.817 3.482 1.00 73.44 95 ARG A O 1
ATOM 803 N N . PRO A 1 96 ? -18.273 2.448 4.158 1.00 63.62 96 PRO A N 1
ATOM 804 C CA . PRO A 1 96 ? -19.088 3.515 3.603 1.00 63.62 96 PRO A CA 1
ATOM 805 C C . PRO A 1 96 ? -19.183 3.322 2.082 1.00 63.62 96 PRO A C 1
ATOM 807 O O . PRO A 1 96 ? -18.164 3.275 1.388 1.00 63.62 96 PRO A O 1
ATOM 810 N N . ASN A 1 97 ? -20.402 3.185 1.558 1.00 65.56 97 ASN A N 1
ATOM 811 C CA . ASN A 1 97 ? -20.708 3.125 0.121 1.00 65.56 97 ASN A CA 1
ATOM 812 C C . ASN A 1 97 ? -20.227 1.869 -0.642 1.00 65.56 97 ASN A C 1
ATOM 814 O O . ASN A 1 97 ? -20.114 1.919 -1.863 1.00 65.56 97 ASN A O 1
ATOM 818 N N . GLY A 1 98 ? -19.908 0.755 0.033 1.00 58.62 98 GLY A N 1
ATOM 819 C CA . GLY A 1 98 ? -19.571 -0.519 -0.637 1.00 58.62 98 GLY A CA 1
ATOM 820 C C . GLY A 1 98 ? -18.268 -0.523 -1.460 1.00 58.62 98 GLY A C 1
ATOM 821 O O . GLY A 1 98 ? -18.013 -1.458 -2.215 1.00 58.62 98 GLY A O 1
ATOM 822 N N . ARG A 1 99 ? -17.424 0.507 -1.322 1.00 65.75 99 ARG A N 1
ATOM 823 C CA . ARG A 1 99 ? -16.231 0.726 -2.163 1.00 65.75 99 ARG A CA 1
ATOM 824 C C . ARG A 1 99 ? -15.091 -0.255 -1.849 1.00 65.75 99 ARG A C 1
ATOM 826 O O . ARG A 1 99 ? -14.963 -0.733 -0.724 1.00 65.75 99 ARG A O 1
ATOM 833 N N . SER A 1 100 ? -14.247 -0.575 -2.834 1.00 73.56 100 SER A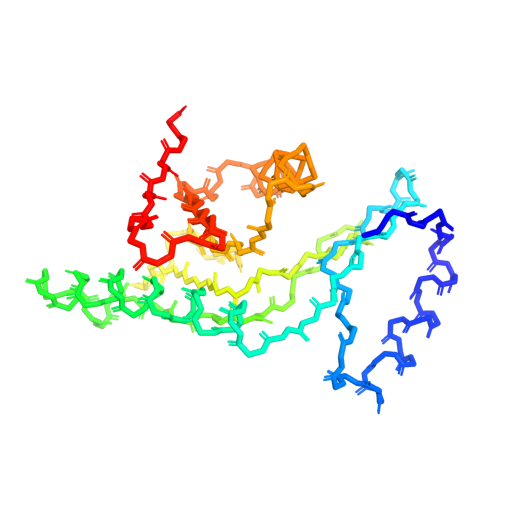 N 1
ATOM 834 C CA . SER A 1 100 ? -13.178 -1.594 -2.739 1.00 73.56 100 SER A CA 1
ATOM 835 C C . SER A 1 100 ? -11.796 -1.081 -2.320 1.00 73.56 100 SER A C 1
ATOM 837 O O . SER A 1 100 ? -10.905 -1.891 -2.043 1.00 73.56 100 SER A O 1
ATOM 839 N N . TRP A 1 101 ? -11.632 0.234 -2.213 1.00 79.44 101 TRP A N 1
ATOM 840 C CA . TRP A 1 101 ? -10.362 0.888 -1.904 1.00 79.44 101 TRP A CA 1
ATOM 841 C C . TRP A 1 101 ? -10.027 0.894 -0.402 1.00 79.44 101 TRP A C 1
ATOM 843 O O . TRP A 1 101 ? -10.946 0.867 0.426 1.00 79.44 101 TRP A O 1
ATOM 853 N N . PRO A 1 102 ? -8.734 0.906 -0.031 1.00 81.44 102 PRO A N 1
ATOM 854 C CA . PRO A 1 102 ? -8.308 1.133 1.342 1.00 81.44 102 PRO A CA 1
ATOM 855 C C . PRO A 1 102 ? -8.452 2.625 1.699 1.00 81.44 102 PRO A C 1
ATOM 857 O O . PRO A 1 102 ? -8.463 3.489 0.824 1.00 81.44 102 PRO A O 1
ATOM 860 N N . THR A 1 103 ? -8.567 2.941 2.989 1.00 82.94 103 THR A N 1
ATOM 861 C CA . THR A 1 103 ? -8.574 4.335 3.488 1.00 82.94 103 THR A CA 1
ATOM 862 C C . THR A 1 103 ? -7.203 4.747 4.026 1.00 82.94 103 THR A C 1
ATOM 864 O O . THR A 1 103 ? -6.833 5.920 3.948 1.00 82.94 103 THR A O 1
ATOM 867 N N . LEU A 1 104 ? -6.450 3.774 4.546 1.00 82.56 104 LEU A N 1
ATOM 868 C CA . LEU A 1 104 ? -5.056 3.909 4.949 1.00 82.56 104 LEU A CA 1
ATOM 869 C C . LEU A 1 104 ? -4.168 3.144 3.975 1.00 82.56 104 LEU A C 1
ATOM 871 O O . LEU A 1 104 ? -4.403 1.958 3.731 1.00 82.56 104 LEU A O 1
ATOM 875 N N . ILE A 1 105 ? -3.108 3.803 3.516 1.00 80.94 105 ILE A N 1
ATOM 876 C CA . ILE A 1 105 ? -1.992 3.168 2.821 1.00 80.94 105 ILE A CA 1
ATOM 877 C C . ILE A 1 105 ? -0.699 3.663 3.466 1.00 80.94 105 ILE A C 1
ATOM 879 O O . ILE A 1 105 ? -0.486 4.863 3.630 1.00 80.94 105 ILE A O 1
ATOM 883 N N . ILE A 1 106 ? 0.156 2.722 3.843 1.00 78.69 106 ILE A N 1
ATOM 884 C CA . ILE A 1 106 ? 1.516 2.966 4.305 1.00 78.69 106 ILE A CA 1
ATOM 885 C C . ILE A 1 106 ? 2.454 2.512 3.194 1.00 78.69 106 ILE A C 1
ATOM 887 O O . ILE A 1 106 ? 2.318 1.401 2.682 1.00 78.69 106 ILE A O 1
ATOM 891 N N . GLU A 1 107 ? 3.411 3.372 2.864 1.00 77.06 107 GLU A N 1
ATOM 892 C CA . GLU A 1 107 ? 4.523 3.093 1.960 1.00 77.06 107 GLU A CA 1
ATOM 893 C C . GLU A 1 107 ? 5.818 3.440 2.701 1.00 77.06 107 GLU A C 1
ATOM 895 O O . GLU A 1 107 ? 5.985 4.553 3.208 1.00 77.06 107 GLU A O 1
ATOM 900 N N . ALA A 1 108 ? 6.744 2.493 2.781 1.00 72.38 108 ALA A N 1
ATOM 901 C CA . ALA A 1 108 ? 8.079 2.714 3.305 1.00 72.38 108 ALA A CA 1
ATOM 902 C C . ALA A 1 108 ? 9.066 2.924 2.151 1.00 72.38 108 ALA A C 1
ATOM 904 O O . ALA A 1 108 ? 9.074 2.189 1.164 1.00 72.38 108 ALA A O 1
ATOM 905 N N . GLY A 1 109 ? 9.950 3.907 2.296 1.00 67.19 109 GLY A N 1
ATOM 906 C CA . GLY A 1 109 ? 11.011 4.185 1.334 1.00 67.19 109 GLY A CA 1
ATOM 907 C C . GLY A 1 109 ? 12.094 5.073 1.937 1.00 67.19 109 GLY A C 1
ATOM 908 O O . GLY A 1 109 ? 11.930 5.619 3.025 1.00 67.19 109 GLY A O 1
ATOM 909 N N . ASP A 1 110 ? 13.223 5.189 1.244 1.00 62.41 110 ASP A N 1
ATOM 910 C CA . ASP A 1 110 ? 14.358 6.014 1.663 1.00 62.41 110 ASP A CA 1
ATOM 911 C C . ASP A 1 110 ? 14.326 7.425 1.040 1.00 62.41 110 ASP A C 1
ATOM 913 O O . ASP A 1 110 ? 13.489 7.744 0.189 1.00 62.41 110 ASP A O 1
ATOM 917 N N . LEU A 1 111 ? 15.278 8.278 1.427 1.00 53.66 111 LEU A N 1
ATOM 918 C CA . LEU A 1 111 ? 15.427 9.640 0.898 1.00 53.66 111 LEU A CA 1
ATOM 919 C C . LEU A 1 111 ? 15.581 9.703 -0.633 1.00 53.66 111 LEU A C 1
ATOM 921 O O . LEU A 1 111 ? 15.092 10.645 -1.254 1.00 53.66 111 LEU A O 1
ATOM 925 N N . SER A 1 112 ? 16.197 8.696 -1.261 1.00 56.66 112 SER A N 1
ATOM 926 C CA . SER A 1 112 ? 16.374 8.626 -2.724 1.00 56.66 112 SER A CA 1
ATOM 927 C C . SER A 1 112 ? 15.073 8.293 -3.477 1.00 56.66 112 SER A C 1
ATOM 929 O O . SER A 1 112 ? 14.978 8.404 -4.709 1.00 56.66 112 SER A O 1
ATOM 931 N N . SER A 1 113 ? 14.047 7.879 -2.733 1.00 63.00 113 SER A N 1
ATOM 932 C CA . SER A 1 113 ? 12.709 7.573 -3.229 1.00 63.00 113 SER A CA 1
ATOM 933 C C . SER A 1 113 ? 11.687 8.685 -2.977 1.00 63.00 113 SER A C 1
ATOM 935 O O . SER A 1 113 ? 10.546 8.536 -3.393 1.00 63.00 113 SER A O 1
ATOM 937 N N . LEU A 1 114 ? 12.065 9.822 -2.376 1.00 59.34 114 LEU A N 1
ATOM 938 C CA . LEU A 1 114 ? 11.115 10.845 -1.913 1.00 59.34 114 LEU A CA 1
ATOM 939 C C . LEU A 1 114 ? 10.200 11.413 -3.010 1.00 59.34 114 LEU A C 1
ATOM 941 O O . LEU A 1 114 ? 8.989 11.505 -2.815 1.00 59.34 114 LEU A O 1
ATOM 945 N N . GLU A 1 115 ? 10.754 11.804 -4.158 1.00 64.88 115 GLU A N 1
ATOM 946 C CA . GLU A 1 115 ? 9.939 12.282 -5.286 1.00 64.88 115 GLU A CA 1
ATOM 947 C C . GLU A 1 115 ? 9.018 11.177 -5.814 1.00 64.88 115 GLU A C 1
ATOM 949 O O . GLU A 1 115 ? 7.858 11.432 -6.128 1.00 64.88 115 GLU A O 1
ATOM 954 N N . LYS A 1 116 ? 9.499 9.931 -5.788 1.00 66.88 116 LYS A N 1
ATOM 955 C CA . LYS A 1 116 ? 8.768 8.742 -6.243 1.00 66.88 116 LYS A CA 1
ATOM 956 C C . LYS A 1 116 ? 7.583 8.432 -5.329 1.00 66.88 116 LYS A C 1
ATOM 958 O O . LYS A 1 116 ? 6.470 8.238 -5.801 1.00 66.88 116 LYS A O 1
ATOM 963 N N . LEU A 1 117 ? 7.798 8.498 -4.016 1.00 65.81 117 LEU A N 1
ATOM 964 C CA . LEU A 1 117 ? 6.746 8.351 -3.013 1.00 65.81 117 LEU A CA 1
ATOM 965 C C . LEU A 1 117 ? 5.683 9.447 -3.155 1.00 65.81 117 LEU A C 1
ATOM 967 O O . LEU A 1 117 ? 4.498 9.168 -3.032 1.00 65.81 117 LEU A O 1
ATOM 971 N N . ARG A 1 118 ? 6.067 10.692 -3.469 1.00 67.44 118 ARG A N 1
ATOM 972 C CA . ARG A 1 118 ? 5.094 11.772 -3.725 1.00 67.44 118 ARG A CA 1
ATOM 973 C C . ARG A 1 118 ? 4.233 11.505 -4.956 1.00 67.44 118 ARG A C 1
ATOM 975 O O . ARG A 1 118 ? 3.045 11.823 -4.941 1.00 67.44 118 ARG A O 1
ATOM 982 N N . GLU A 1 119 ? 4.804 10.939 -6.011 1.00 72.25 119 GLU A N 1
ATOM 983 C CA . GLU A 1 119 ? 4.031 10.507 -7.177 1.00 72.25 119 GLU A CA 1
ATOM 984 C C . GLU A 1 119 ? 3.100 9.337 -6.853 1.00 72.25 119 GLU A C 1
ATOM 986 O O . GLU A 1 119 ? 1.960 9.334 -7.318 1.00 72.25 119 GLU A O 1
ATOM 991 N N . ASP A 1 120 ? 3.552 8.382 -6.038 1.00 67.81 120 ASP A N 1
ATOM 992 C CA . ASP A 1 120 ? 2.734 7.254 -5.584 1.00 67.81 120 ASP A CA 1
ATOM 993 C C . ASP A 1 120 ? 1.546 7.739 -4.748 1.00 67.81 120 ASP A C 1
ATOM 995 O O . ASP A 1 120 ? 0.411 7.348 -5.015 1.00 67.81 120 ASP A O 1
ATOM 999 N N . ILE A 1 121 ? 1.775 8.673 -3.819 1.00 67.38 121 ILE A N 1
ATOM 1000 C CA . ILE A 1 121 ? 0.717 9.342 -3.050 1.00 67.38 121 ILE A CA 1
ATOM 1001 C C . ILE A 1 121 ? -0.291 9.993 -3.992 1.00 67.38 121 ILE A C 1
ATOM 1003 O O . ILE A 1 121 ? -1.485 9.720 -3.904 1.00 67.38 121 ILE A O 1
ATOM 1007 N N . ARG A 1 122 ? 0.172 10.842 -4.919 1.00 74.00 122 ARG A N 1
ATOM 1008 C CA . ARG A 1 122 ? -0.715 11.531 -5.869 1.00 74.00 122 ARG A CA 1
ATOM 1009 C C . ARG A 1 122 ? -1.542 10.544 -6.680 1.00 74.00 122 ARG A C 1
ATOM 1011 O O . ARG A 1 122 ? -2.727 10.784 -6.880 1.00 74.00 122 ARG A O 1
ATOM 1018 N N . TRP A 1 123 ? -0.938 9.442 -7.119 1.00 73.81 123 TRP A N 1
ATOM 1019 C CA . TRP A 1 123 ? -1.655 8.400 -7.841 1.00 73.81 123 TRP A CA 1
ATOM 1020 C C . TRP A 1 123 ? -2.738 7.755 -6.972 1.00 73.81 123 TRP A C 1
ATOM 1022 O O . TRP A 1 123 ? -3.887 7.705 -7.398 1.00 73.81 123 TRP A O 1
ATOM 1032 N N . TRP A 1 124 ? -2.411 7.347 -5.740 1.00 68.69 124 TRP A N 1
ATOM 1033 C CA . TRP A 1 124 ? -3.386 6.789 -4.801 1.00 68.69 124 TRP A CA 1
ATOM 1034 C C . TRP A 1 124 ? -4.548 7.748 -4.539 1.00 68.69 124 TRP A C 1
ATOM 1036 O O . TRP A 1 124 ? -5.700 7.322 -4.554 1.00 68.69 124 TRP A O 1
ATOM 1046 N N . PHE A 1 125 ? -4.275 9.039 -4.351 1.00 74.94 125 PHE A N 1
ATOM 1047 C CA . PHE A 1 125 ? -5.312 10.057 -4.180 1.00 74.94 125 PHE A CA 1
ATOM 1048 C C . PHE A 1 125 ? -6.201 10.196 -5.420 1.00 74.94 125 PHE A C 1
ATOM 1050 O O . PHE A 1 125 ? -7.418 10.194 -5.284 1.00 74.94 125 PHE A O 1
ATOM 1057 N N . LEU A 1 126 ? -5.623 10.297 -6.618 1.00 78.94 126 LEU A N 1
ATOM 1058 C CA . LEU A 1 126 ? -6.387 10.506 -7.851 1.00 78.94 126 LEU A CA 1
ATOM 1059 C C . LEU A 1 126 ? -7.212 9.276 -8.239 1.00 78.94 126 LEU A C 1
ATOM 1061 O O . LEU A 1 126 ? -8.402 9.392 -8.519 1.00 78.94 126 LEU A O 1
ATOM 1065 N N . GLU A 1 127 ? -6.599 8.095 -8.218 1.00 78.81 127 GLU A N 1
ATOM 1066 C CA . GLU A 1 127 ? -7.244 6.849 -8.640 1.00 78.81 127 GLU A CA 1
ATOM 1067 C C . GLU A 1 127 ? -8.323 6.398 -7.648 1.00 78.81 127 GLU A C 1
ATOM 1069 O O . GLU A 1 127 ? -9.317 5.776 -8.022 1.00 78.81 127 GLU A O 1
ATOM 1074 N N . SER A 1 128 ? -8.146 6.741 -6.369 1.00 65.69 128 SER A N 1
ATOM 1075 C CA . SER A 1 128 ? -9.156 6.508 -5.344 1.00 65.69 128 SER A CA 1
ATOM 1076 C C . SER A 1 128 ? -10.169 7.644 -5.221 1.00 65.69 128 SER A C 1
ATOM 1078 O O . SER A 1 128 ? -10.853 7.660 -4.214 1.00 65.69 128 SER A O 1
ATOM 1080 N N . GLU A 1 129 ? -10.282 8.609 -6.143 1.00 71.69 129 GLU A N 1
ATOM 1081 C CA . GLU A 1 129 ? -11.204 9.759 -5.991 1.00 71.69 129 GLU A CA 1
ATOM 1082 C C . GLU A 1 129 ? -11.096 10.450 -4.603 1.00 71.69 129 GLU A C 1
ATOM 1084 O O . GLU A 1 129 ? -12.093 10.854 -4.005 1.00 71.69 129 GLU A O 1
ATOM 1089 N N . HIS A 1 130 ? -9.879 10.559 -4.065 1.00 66.75 130 HIS A N 1
ATOM 1090 C CA . HIS A 1 130 ? -9.546 11.111 -2.745 1.00 66.75 130 HIS A CA 1
ATOM 1091 C C . HIS A 1 130 ? -10.024 10.297 -1.520 1.00 66.75 130 HIS A C 1
ATOM 1093 O O . HIS A 1 130 ? -10.084 10.831 -0.409 1.00 66.75 130 HIS A O 1
ATOM 1099 N N . TYR A 1 131 ? -10.335 9.000 -1.664 1.00 61.03 131 TYR A N 1
ATOM 1100 C CA . TYR A 1 131 ? -10.720 8.145 -0.524 1.00 61.03 131 TYR A CA 1
ATOM 1101 C C . TYR A 1 131 ? -9.550 7.708 0.361 1.00 61.03 131 TYR A C 1
ATOM 1103 O O . TYR A 1 131 ? -9.762 7.423 1.546 1.00 61.03 131 TYR A O 1
ATOM 1111 N N . VAL A 1 132 ? -8.332 7.661 -0.178 1.00 58.06 132 VAL A N 1
ATOM 1112 C CA . VAL A 1 132 ? -7.120 7.503 0.634 1.00 58.06 132 VAL A CA 1
ATOM 1113 C C . VAL A 1 132 ? -6.891 8.810 1.388 1.00 58.06 132 VAL A C 1
ATOM 1115 O O . VAL A 1 132 ? -6.762 9.859 0.768 1.00 58.06 132 VAL A O 1
ATOM 1118 N N . ARG A 1 133 ? -6.891 8.761 2.726 1.00 54.94 133 ARG A N 1
ATOM 1119 C CA . ARG A 1 133 ? -6.878 9.971 3.574 1.00 54.94 133 ARG A CA 1
ATOM 1120 C C . ARG A 1 133 ? -5.637 10.143 4.437 1.00 54.94 133 ARG A C 1
ATOM 1122 O O . ARG A 1 133 ? -5.322 11.269 4.791 1.00 54.94 133 ARG A O 1
ATOM 1129 N N . ASN A 1 134 ? -4.937 9.060 4.769 1.00 47.72 134 ASN A N 1
ATOM 1130 C CA . ASN A 1 134 ? -3.760 9.115 5.633 1.00 47.72 134 ASN A CA 1
ATOM 1131 C C . ASN A 1 134 ? -2.577 8.430 4.953 1.00 47.72 134 ASN A C 1
ATOM 1133 O O . ASN A 1 134 ? -2.686 7.272 4.545 1.00 47.72 134 ASN A O 1
ATOM 1137 N N . TYR A 1 135 ? -1.459 9.153 4.868 1.00 51.75 135 TYR A N 1
ATOM 1138 C CA . TYR A 1 135 ? -0.180 8.663 4.371 1.00 51.75 135 TYR A CA 1
ATOM 1139 C C . TYR A 1 135 ? 0.920 8.986 5.381 1.00 51.75 135 TYR A C 1
ATOM 1141 O O . TYR A 1 135 ? 1.043 10.124 5.839 1.00 51.75 135 TYR A O 1
ATOM 1149 N N . TYR A 1 136 ? 1.749 7.993 5.687 1.00 50.19 136 TYR A N 1
ATOM 1150 C CA . TYR A 1 136 ? 2.812 8.115 6.675 1.00 50.19 136 TYR A CA 1
ATOM 1151 C C . TYR A 1 136 ? 4.167 7.795 6.045 1.00 50.19 136 TYR A C 1
ATOM 1153 O O . TYR A 1 136 ? 4.384 6.694 5.543 1.00 50.19 136 TYR A O 1
ATOM 1161 N N . ARG A 1 137 ? 5.087 8.765 6.111 1.00 50.47 137 ARG A N 1
ATOM 1162 C CA . ARG A 1 137 ? 6.509 8.608 5.776 1.00 50.47 137 ARG A CA 1
ATOM 1163 C C . ARG A 1 137 ? 7.289 8.227 7.028 1.00 50.47 137 ARG A C 1
ATOM 1165 O O . ARG A 1 137 ? 7.113 8.857 8.070 1.00 50.47 137 ARG A O 1
ATOM 1172 N N . LEU A 1 138 ? 8.237 7.309 6.876 1.00 51.56 138 LEU A N 1
ATOM 1173 C CA . LEU A 1 138 ? 9.309 7.097 7.841 1.00 51.56 138 LEU A CA 1
ATOM 1174 C C . LEU A 1 138 ? 10.656 7.198 7.136 1.00 51.56 138 LEU A C 1
ATOM 1176 O O . LEU A 1 138 ? 10.908 6.502 6.159 1.00 51.56 138 LEU A O 1
ATOM 1180 N N . ASP A 1 139 ? 11.503 8.081 7.648 1.00 50.91 139 ASP A N 1
ATOM 1181 C CA . ASP A 1 139 ? 12.883 8.237 7.213 1.00 50.91 139 ASP A CA 1
ATOM 1182 C C . ASP A 1 139 ? 13.800 7.573 8.240 1.00 50.91 139 ASP A C 1
ATOM 1184 O O . ASP A 1 139 ? 13.638 7.776 9.447 1.00 50.91 139 ASP A O 1
ATOM 1188 N N . ARG A 1 140 ? 14.760 6.778 7.775 1.00 44.41 140 ARG A N 1
ATOM 1189 C CA . ARG A 1 140 ? 15.833 6.285 8.631 1.00 44.41 140 ARG A CA 1
ATOM 1190 C C . ARG A 1 140 ? 17.148 6.754 8.039 1.00 44.41 140 ARG A C 1
ATOM 1192 O O . ARG A 1 140 ? 17.692 6.119 7.138 1.00 44.41 140 ARG A O 1
ATOM 1199 N N . GLN A 1 141 ? 17.691 7.833 8.599 1.00 39.91 141 GLN A N 1
ATOM 1200 C CA . GLN A 1 141 ? 19.120 8.077 8.474 1.00 39.91 141 GLN A CA 1
ATOM 1201 C C . GLN A 1 141 ? 19.842 6.892 9.123 1.00 39.91 141 GLN A C 1
ATOM 1203 O O . GLN A 1 141 ? 19.459 6.413 10.195 1.00 39.91 141 GLN A O 1
ATOM 1208 N N . TYR A 1 142 ? 20.870 6.373 8.458 1.00 35.97 142 TYR A N 1
ATOM 1209 C CA . TYR A 1 142 ? 21.731 5.308 8.975 1.00 35.97 142 TYR A CA 1
ATOM 1210 C C . TYR A 1 142 ? 22.636 5.862 10.098 1.00 35.97 142 TYR A C 1
ATOM 1212 O O . TYR A 1 142 ? 23.854 5.780 10.038 1.00 35.97 142 TYR A O 1
ATOM 1220 N N . THR A 1 143 ? 22.050 6.492 11.117 1.00 33.69 143 THR A N 1
ATOM 1221 C CA . THR A 1 143 ? 22.747 7.183 12.209 1.00 33.69 143 THR A CA 1
ATOM 1222 C C . THR A 1 143 ? 21.992 7.017 13.528 1.00 33.69 143 THR A C 1
ATOM 1224 O O . THR A 1 143 ? 21.689 7.976 14.212 1.00 33.69 143 THR A O 1
ATOM 1227 N N . GLY A 1 144 ? 21.708 5.775 13.931 1.00 33.38 144 GLY A N 1
ATOM 1228 C CA . GLY A 1 144 ? 21.584 5.374 15.345 1.00 33.38 144 GLY A CA 1
ATOM 1229 C C . GLY A 1 144 ? 20.454 5.932 16.231 1.00 33.38 144 GLY A C 1
ATOM 1230 O O . GLY A 1 144 ? 20.099 5.245 17.185 1.00 33.38 144 GLY A O 1
ATOM 1231 N N . ARG A 1 145 ? 19.861 7.096 15.972 1.00 33.41 145 ARG A N 1
ATOM 1232 C CA . ARG A 1 145 ? 18.786 7.718 16.759 1.00 33.41 145 ARG A CA 1
ATOM 1233 C C . ARG A 1 145 ? 17.959 8.600 15.824 1.00 33.41 145 ARG A C 1
ATOM 1235 O O . ARG A 1 145 ? 18.511 9.226 14.934 1.00 33.41 145 ARG A O 1
ATOM 1242 N N . ASP A 1 146 ? 16.654 8.606 16.053 1.00 30.44 146 ASP A N 1
ATOM 1243 C CA . ASP A 1 146 ? 15.637 9.450 15.413 1.00 30.44 146 ASP A CA 1
ATOM 1244 C C . ASP A 1 146 ? 15.050 8.923 14.094 1.00 30.44 146 ASP A C 1
ATOM 1246 O O . ASP A 1 146 ? 15.572 9.084 12.995 1.00 30.44 146 ASP A O 1
ATOM 1250 N N . SER A 1 147 ? 13.887 8.280 14.231 1.00 33.44 147 SER A N 1
ATOM 1251 C CA . SER A 1 147 ? 12.911 8.107 13.152 1.00 33.44 147 SER A CA 1
ATOM 1252 C C . SER A 1 147 ? 11.879 9.223 13.293 1.00 33.44 147 SER A C 1
ATOM 1254 O O . SER A 1 147 ? 11.228 9.319 14.331 1.00 33.44 147 SER A O 1
ATOM 1256 N N . SER A 1 148 ? 11.733 10.076 12.280 1.00 32.56 148 SER A N 1
ATOM 1257 C CA . SER A 1 148 ? 10.685 11.100 12.242 1.00 32.56 148 SER A CA 1
ATOM 1258 C C . SER A 1 148 ? 9.504 10.615 11.396 1.00 32.56 148 SER A C 1
ATOM 1260 O O . SER A 1 148 ? 9.680 10.084 10.297 1.00 32.56 148 SER A O 1
ATOM 1262 N N . ILE A 1 149 ? 8.292 10.770 11.935 1.00 35.75 149 ILE A N 1
ATOM 1263 C CA . ILE A 1 149 ? 7.028 10.512 11.237 1.00 35.75 149 ILE A CA 1
ATOM 1264 C C . ILE A 1 149 ? 6.575 11.842 10.639 1.00 35.75 149 ILE A C 1
ATOM 1266 O O . ILE A 1 149 ? 6.321 12.793 11.376 1.00 35.75 149 ILE A O 1
ATOM 1270 N N . ALA A 1 150 ? 6.471 11.918 9.314 1.00 33.59 150 ALA A N 1
ATOM 1271 C CA . ALA A 1 150 ? 5.887 13.073 8.638 1.00 33.59 150 ALA A CA 1
ATOM 1272 C C . ALA A 1 150 ? 4.525 12.684 8.052 1.00 33.59 150 ALA A C 1
ATOM 1274 O O . ALA A 1 150 ? 4.439 11.780 7.218 1.00 33.59 150 ALA A O 1
ATOM 1275 N N . CYS A 1 151 ? 3.478 13.373 8.507 1.00 28.88 151 CYS A N 1
ATOM 1276 C CA . CYS A 1 151 ? 2.129 13.311 7.955 1.00 28.88 151 CYS A CA 1
ATOM 1277 C C . CYS A 1 151 ? 1.992 14.463 6.948 1.00 28.88 151 CYS A C 1
ATOM 1279 O O . CYS A 1 151 ? 2.184 15.620 7.322 1.00 28.88 151 CYS A O 1
ATOM 1281 N N . CYS A 1 152 ? 1.720 14.174 5.674 1.00 29.95 152 CYS A N 1
ATOM 1282 C CA . CYS A 1 152 ? 1.389 15.221 4.704 1.00 29.95 152 CYS A CA 1
ATOM 1283 C C . CYS A 1 152 ? -0.115 15.507 4.808 1.00 29.95 152 CYS A C 1
ATOM 1285 O O . CYS A 1 152 ? -0.909 14.624 4.495 1.00 29.95 152 CYS A O 1
ATOM 1287 N N . HIS A 1 153 ? -0.472 16.696 5.306 1.00 27.94 153 HIS A N 1
ATOM 1288 C CA . HIS A 1 153 ? -1.820 17.266 5.195 1.00 27.94 153 HIS A CA 1
ATOM 1289 C C . HIS A 1 153 ? -2.001 17.921 3.824 1.00 27.94 153 HIS A C 1
ATOM 1291 O O . HIS A 1 153 ? -1.005 18.500 3.326 1.00 27.94 153 HIS A O 1
#

Organism: NCBI:txid260670

Sequence (153 aa):
IYIYVSPQDFNRLDQESELYRRRIRFRRYNAKERFLIVVILGTPHERLHVQLYQEYTRQIDRMGLEDAWGSDGATTWRPGGNRGEGDSSGRPRPRPNGRSWPTLIIEAGDLSSLEKLREDIRWWFLESEHYVRNYYRLDRQYTGRDSSIACCH

Radius of gyration: 15.92 Å; chains: 1; bounding box: 44×34×45 Å

pLDDT: mean 70.94, std 16.2, range [27.94, 93.94]

Foldseek 3Di:
DKDQAALVRVVV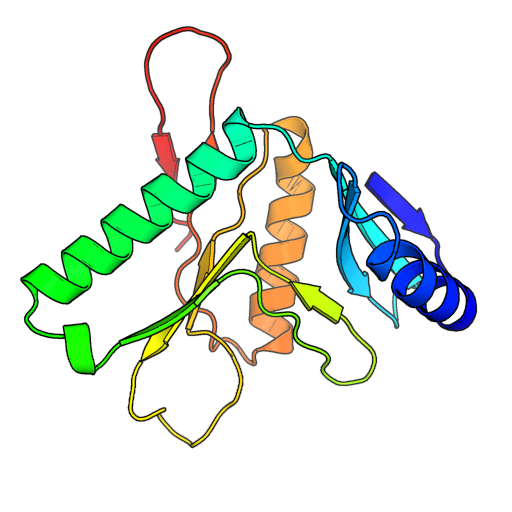VVVVCVVVVDFKDFAKADNVSRITDIDGDDPVQLCVQVVVVVVVLVVCVVVVCNVQKDWPAQDWDAPPSIIHTARTFIDTPPHDPNDDDTQEGEHEDEPVCVVVVVVNVVCSCVVVVNSNPWYWYWYDDPDDDDTDIDTDD